Protein AF-A0A967UHY6-F1 (afdb_monomer_lite)

pLDDT: mean 91.01, std 10.02, range [62.44, 98.69]

Foldseek 3Di:
DVVVVVVVVVVVVVVVVVPPDPPPPDAAEAEAEEEQCQQQAQWDFPCVVPVVDTDTDHGVVVVVVVVVVVVVVCVVPVHHYHYYYPDNND

Sequence (90 aa):
MQRFIIRLFIIFAFTTFTFAENKEEMSRLTVLFTNDVHGGIVPQKAEFLNPEFPPMLGGAASAAGIIKGVRDRAEKQGFSVLLIDGGDIF

Secondary structure (DSSP, 8-state):
-HHHHHHHHHHHHHHHHHT---------EEEEEE---TTTTS-EE-TTT-SSSPPEE--HHHHHHHHHHHHHHHHHHT-EEEEEE-S---

Radius of gyration: 27.72 Å; chains: 1; bounding box: 66×24×70 Å

Structure (mmCIF, N/CA/C/O backbone):
data_AF-A0A967UHY6-F1
#
_entry.id   AF-A0A967UHY6-F1
#
loop_
_atom_site.group_PDB
_atom_site.id
_atom_site.type_symbol
_atom_site.label_atom_id
_atom_site.label_alt_id
_atom_site.label_comp_id
_atom_site.label_asym_id
_atom_site.label_entity_id
_atom_site.label_seq_id
_atom_site.pdbx_PDB_ins_code
_atom_site.Cartn_x
_atom_site.Cartn_y
_atom_site.Cartn_z
_atom_site.occupancy
_atom_site.B_iso_or_equiv
_atom_site.auth_seq_id
_atom_site.auth_comp_id
_atom_site.auth_asym_id
_atom_site.auth_atom_id
_atom_site.pdbx_PDB_model_num
ATOM 1 N N . MET A 1 1 ? -41.043 -1.282 55.716 1.00 74.06 1 MET A N 1
ATOM 2 C CA . MET A 1 1 ? -40.752 -0.579 54.443 1.00 74.06 1 MET A CA 1
ATOM 3 C C . MET A 1 1 ? -39.312 -0.076 54.330 1.00 74.06 1 MET A C 1
ATOM 5 O O . MET A 1 1 ? -38.656 -0.422 53.361 1.00 74.06 1 MET A O 1
ATOM 9 N N . GLN A 1 2 ? -38.773 0.658 55.308 1.00 80.62 2 GLN A N 1
ATOM 10 C CA . GLN A 1 2 ? -37.431 1.271 55.231 1.00 80.62 2 GLN A CA 1
ATOM 11 C C . GLN A 1 2 ? -36.277 0.288 54.920 1.00 80.62 2 GLN A C 1
ATOM 13 O O . GLN A 1 2 ? -35.454 0.553 54.052 1.00 80.62 2 GLN A O 1
ATOM 18 N N . ARG A 1 3 ? -36.259 -0.899 55.545 1.00 81.62 3 ARG A N 1
ATOM 19 C CA . ARG A 1 3 ? -35.254 -1.952 55.272 1.00 81.62 3 ARG A CA 1
ATOM 20 C C . ARG A 1 3 ? -35.340 -2.538 53.856 1.00 81.62 3 ARG A C 1
ATOM 22 O O . ARG A 1 3 ? -34.344 -3.028 53.340 1.00 81.62 3 ARG A O 1
ATOM 29 N N . PHE A 1 4 ? -36.522 -2.496 53.241 1.00 86.75 4 PHE A N 1
ATOM 30 C CA . PHE A 1 4 ? -36.747 -2.970 51.874 1.00 86.75 4 PHE A CA 1
ATOM 31 C C . PHE A 1 4 ? -36.216 -1.951 50.858 1.00 86.75 4 PHE A C 1
ATOM 33 O O . PHE A 1 4 ? -35.519 -2.324 49.923 1.00 86.75 4 PHE A O 1
ATOM 40 N N . ILE A 1 5 ? -36.450 -0.661 51.120 1.00 88.25 5 ILE A N 1
ATOM 41 C CA . ILE A 1 5 ? -35.941 0.455 50.310 1.00 88.25 5 ILE A CA 1
ATOM 42 C C . ILE A 1 5 ? -34.406 0.480 50.317 1.00 88.25 5 ILE A C 1
ATOM 44 O O . ILE A 1 5 ? -33.800 0.587 49.259 1.00 88.25 5 ILE A O 1
ATOM 48 N N . ILE A 1 6 ? -33.771 0.294 51.481 1.00 89.44 6 ILE A N 1
ATOM 49 C CA . ILE A 1 6 ? -32.300 0.248 51.589 1.00 89.44 6 ILE A CA 1
ATOM 50 C C . ILE A 1 6 ? -31.717 -0.913 50.772 1.00 89.44 6 ILE A C 1
ATOM 52 O O . ILE A 1 6 ? -30.735 -0.730 50.060 1.00 89.44 6 ILE A O 1
ATOM 56 N N . ARG A 1 7 ? -32.333 -2.102 50.825 1.00 88.94 7 ARG A N 1
ATOM 57 C CA . ARG A 1 7 ? -31.894 -3.256 50.022 1.00 88.94 7 ARG A CA 1
ATOM 58 C C . ARG A 1 7 ? -32.032 -2.993 48.525 1.00 88.94 7 ARG A C 1
ATOM 60 O O . ARG A 1 7 ? -31.120 -3.324 47.779 1.00 88.94 7 ARG A O 1
ATOM 67 N N . LEU A 1 8 ? -33.130 -2.365 48.105 1.00 87.50 8 LEU A N 1
ATOM 68 C CA . LEU A 1 8 ? -33.346 -1.981 46.710 1.00 87.50 8 LEU A CA 1
ATOM 69 C C . LEU A 1 8 ? -32.275 -0.991 46.231 1.00 87.50 8 LEU A C 1
ATOM 71 O O . LEU A 1 8 ? -31.736 -1.138 45.140 1.00 87.50 8 LEU A O 1
ATOM 75 N N . PHE A 1 9 ? -31.928 -0.024 47.082 1.00 88.69 9 PHE A N 1
ATOM 76 C CA . PHE A 1 9 ? -30.910 0.981 46.790 1.00 88.69 9 PHE A CA 1
ATOM 77 C C . PHE A 1 9 ? -29.506 0.371 46.688 1.00 88.69 9 PHE A C 1
ATOM 79 O O . PHE A 1 9 ? -28.748 0.729 45.794 1.00 88.69 9 PHE A O 1
ATOM 86 N N . ILE A 1 10 ? -29.176 -0.594 47.555 1.00 87.00 10 ILE A N 1
ATOM 87 C CA . ILE A 1 10 ? -27.902 -1.327 47.500 1.00 87.00 10 ILE A CA 1
ATOM 88 C C . ILE A 1 10 ? -27.813 -2.165 46.223 1.00 87.00 10 ILE A C 1
ATOM 90 O O . ILE A 1 10 ? -26.785 -2.134 45.558 1.00 87.00 10 ILE A O 1
ATOM 94 N N . ILE A 1 11 ? -28.882 -2.878 45.852 1.00 86.25 11 ILE A N 1
ATOM 95 C CA . ILE A 1 11 ? -28.920 -3.662 44.609 1.00 86.25 11 ILE A CA 1
ATOM 96 C C . ILE A 1 11 ? -28.736 -2.740 43.401 1.00 86.25 11 ILE A C 1
ATOM 98 O O . ILE A 1 11 ? -27.910 -3.025 42.541 1.00 86.25 11 ILE A O 1
ATOM 102 N N . PHE A 1 12 ? -29.441 -1.607 43.375 1.00 84.88 12 PHE A N 1
ATOM 103 C CA . PHE A 1 12 ? -29.327 -0.625 42.301 1.00 84.88 12 PHE A CA 1
ATOM 104 C C . PHE A 1 12 ? -27.905 -0.049 42.195 1.00 84.88 12 PHE A C 1
ATOM 106 O O . PHE A 1 12 ? -27.317 -0.059 41.115 1.00 84.88 12 PHE A O 1
ATOM 113 N N . ALA A 1 13 ? -27.309 0.363 43.317 1.00 81.94 13 ALA A N 1
ATOM 114 C CA . ALA A 1 13 ? -25.936 0.864 43.358 1.00 81.94 13 ALA A CA 1
ATOM 115 C C . ALA A 1 13 ? -24.899 -0.198 42.943 1.00 81.94 13 ALA A C 1
ATOM 117 O O . ALA A 1 13 ? -23.903 0.123 42.302 1.00 81.94 13 ALA A O 1
ATOM 118 N N . PHE A 1 14 ? -25.134 -1.473 43.268 1.00 79.00 14 PHE A N 1
ATOM 119 C CA . PHE A 1 14 ? -24.250 -2.570 42.872 1.00 79.00 14 PHE A CA 1
ATOM 120 C C . PHE A 1 14 ? -24.364 -2.887 41.373 1.00 79.00 14 PHE A C 1
ATOM 122 O O . PHE A 1 14 ? -23.363 -3.165 40.711 1.00 79.00 14 PHE A O 1
ATOM 129 N N . THR A 1 15 ? -25.571 -2.787 40.804 1.00 75.56 15 THR A N 1
ATOM 130 C CA . THR A 1 15 ? -25.764 -2.927 39.355 1.00 75.56 15 THR A CA 1
ATOM 131 C C . THR A 1 15 ? -25.101 -1.789 38.584 1.00 75.56 15 THR A C 1
ATOM 133 O O . THR A 1 15 ? -24.381 -2.048 37.632 1.00 75.56 15 THR A O 1
ATOM 136 N N . THR A 1 16 ? -25.232 -0.532 39.012 1.00 71.50 16 THR A N 1
ATOM 137 C CA . THR A 1 16 ? -24.606 0.589 38.289 1.00 71.50 16 THR A CA 1
ATOM 138 C C . THR A 1 16 ? -23.078 0.560 38.361 1.00 71.50 16 THR A C 1
ATOM 140 O O . THR A 1 16 ? -22.422 0.921 37.389 1.00 71.50 16 THR A O 1
ATOM 143 N N . PHE A 1 17 ? -22.503 0.071 39.465 1.00 70.94 17 PHE A N 1
ATOM 144 C CA . PHE A 1 17 ? -21.052 -0.066 39.615 1.00 70.94 17 PHE A CA 1
ATOM 145 C C . PHE A 1 17 ? -20.452 -1.171 38.728 1.00 70.94 17 PHE A C 1
ATOM 147 O O . PHE A 1 17 ? -19.314 -1.054 38.285 1.00 70.94 17 PHE A O 1
ATOM 154 N N . THR A 1 18 ? -21.211 -2.231 38.431 1.00 65.12 18 THR A N 1
ATOM 155 C CA . THR A 1 18 ? -20.743 -3.355 37.596 1.00 65.12 18 THR A CA 1
ATOM 156 C C . THR A 1 18 ? -20.835 -3.084 36.091 1.00 65.12 18 THR A C 1
ATOM 158 O O . THR A 1 18 ? -20.112 -3.717 35.328 1.00 65.12 18 THR A O 1
ATOM 161 N N . PHE A 1 19 ? -21.650 -2.115 35.658 1.00 63.50 19 PHE A N 1
ATOM 162 C CA . PHE A 1 19 ? -21.763 -1.705 34.248 1.00 63.50 19 PHE A CA 1
ATOM 163 C C . PHE A 1 19 ? -20.840 -0.544 33.845 1.00 63.50 19 PHE A C 1
ATOM 165 O O . PHE A 1 19 ? -20.864 -0.123 32.689 1.00 63.50 19 PHE A O 1
ATOM 172 N N . ALA A 1 20 ? -20.011 -0.028 34.755 1.00 62.44 20 ALA A N 1
ATOM 173 C CA . ALA A 1 20 ? -19.025 1.004 34.442 1.00 62.44 20 ALA A CA 1
ATOM 174 C C . ALA A 1 20 ? -17.788 0.402 33.741 1.00 62.44 20 ALA A C 1
ATOM 176 O O . ALA A 1 20 ? -16.683 0.403 34.279 1.00 62.44 20 ALA A O 1
ATOM 177 N N . GLU A 1 21 ? -17.968 -0.143 32.536 1.00 64.88 21 GLU A N 1
ATOM 178 C CA . GLU A 1 21 ? -16.857 -0.532 31.664 1.00 64.88 21 GLU A CA 1
ATOM 179 C C . GLU A 1 21 ? -16.326 0.718 30.938 1.00 64.88 21 GLU A C 1
ATOM 181 O O . GLU A 1 21 ? -16.855 1.133 29.911 1.00 64.88 21 GLU A O 1
ATOM 186 N N . ASN A 1 22 ? -15.254 1.327 31.454 1.00 64.38 22 ASN A N 1
ATOM 187 C CA . ASN A 1 22 ? -14.444 2.271 30.677 1.00 64.38 22 ASN A CA 1
ATOM 188 C C . ASN A 1 22 ? -13.495 1.471 29.775 1.00 64.38 22 ASN A C 1
ATOM 190 O O . ASN A 1 22 ? -12.308 1.337 30.070 1.00 64.38 22 ASN A O 1
ATOM 194 N N . LYS A 1 23 ? -14.018 0.879 28.697 1.00 64.69 23 LYS A N 1
ATOM 195 C CA . LYS A 1 23 ? -13.157 0.357 27.632 1.00 64.69 23 LYS A CA 1
ATOM 196 C C . LYS A 1 23 ? -12.676 1.540 26.803 1.00 64.69 23 LYS A C 1
ATOM 198 O O . LYS A 1 23 ? -13.399 2.020 25.938 1.00 64.69 23 LYS A O 1
ATOM 203 N N . GLU A 1 24 ? -11.462 2.014 27.074 1.00 70.56 24 GLU A N 1
ATOM 204 C CA . GLU A 1 24 ? -10.719 2.786 26.077 1.00 70.56 24 GLU A CA 1
ATOM 205 C C . GLU A 1 24 ? -10.542 1.888 24.849 1.00 70.56 24 GLU A C 1
ATOM 207 O O . GLU A 1 24 ? -9.754 0.939 24.846 1.00 70.56 24 GLU A O 1
ATOM 212 N N . GLU A 1 25 ? -11.355 2.127 23.823 1.00 76.44 25 GLU A N 1
ATOM 213 C CA . GLU A 1 25 ? -11.275 1.386 22.575 1.00 76.44 25 GLU A CA 1
ATOM 214 C C . GLU A 1 25 ? -10.007 1.824 21.835 1.00 76.44 25 GLU A C 1
ATOM 216 O O . GLU A 1 25 ? -9.939 2.893 21.224 1.00 76.44 25 GLU A O 1
ATOM 221 N N . MET A 1 26 ? -8.960 1.001 21.936 1.00 81.44 26 MET A N 1
ATOM 222 C CA . MET A 1 26 ? -7.693 1.221 21.244 1.00 81.44 26 MET A CA 1
ATOM 223 C C . MET A 1 26 ? -7.925 1.228 19.732 1.00 81.44 26 MET A C 1
ATOM 225 O O . MET A 1 26 ? -8.069 0.185 19.095 1.00 81.44 26 MET A O 1
ATOM 229 N N . SER A 1 27 ? -7.933 2.423 19.149 1.00 88.19 27 SER A N 1
ATOM 230 C CA . SER A 1 27 ? -8.084 2.604 17.709 1.00 88.19 27 SER A CA 1
ATOM 231 C C . SER A 1 27 ? -6.750 2.382 17.000 1.00 88.19 27 SER A C 1
ATOM 233 O O . SER A 1 27 ? -5.742 3.010 17.323 1.00 88.19 27 SER A O 1
ATOM 235 N N . ARG A 1 28 ? -6.737 1.507 15.990 1.00 93.88 28 ARG A N 1
ATOM 236 C CA . ARG A 1 28 ? -5.571 1.283 15.125 1.00 93.88 28 ARG A CA 1
ATOM 237 C C . ARG A 1 28 ? -5.755 1.997 13.788 1.00 93.88 28 ARG A C 1
ATOM 239 O O . ARG A 1 28 ? -6.712 1.732 13.062 1.00 93.88 28 ARG A O 1
ATOM 246 N N . LEU A 1 29 ? -4.777 2.824 13.423 1.00 96.12 29 LEU A N 1
ATOM 247 C CA . LEU A 1 29 ? -4.650 3.432 12.099 1.00 96.12 29 LEU A CA 1
ATOM 248 C C . LEU A 1 29 ? -3.392 2.901 11.407 1.00 96.12 29 LEU A C 1
ATOM 250 O O . LEU A 1 29 ? -2.295 2.987 11.950 1.00 96.12 29 LEU A O 1
ATOM 254 N N . THR A 1 30 ? -3.542 2.356 10.202 1.00 97.88 30 THR A N 1
ATOM 255 C CA . THR A 1 30 ? -2.418 1.978 9.336 1.00 97.88 30 THR A CA 1
ATOM 256 C C . THR A 1 30 ? -2.214 3.058 8.284 1.00 97.88 30 THR A C 1
ATOM 258 O O . THR A 1 30 ? -3.119 3.322 7.496 1.00 97.88 30 THR A O 1
ATOM 261 N N . VAL A 1 31 ? -1.027 3.657 8.252 1.00 98.25 31 VAL A N 1
ATOM 262 C CA . VAL A 1 31 ? -0.659 4.658 7.246 1.00 98.25 31 VAL A CA 1
ATOM 263 C C . VAL A 1 31 ? 0.203 3.994 6.176 1.00 98.25 31 VAL A C 1
ATOM 265 O O . VAL A 1 31 ? 1.212 3.365 6.484 1.00 98.25 31 VAL A O 1
ATOM 268 N N . LEU A 1 32 ? -0.217 4.118 4.922 1.00 98.44 32 LEU A N 1
ATOM 269 C CA . LEU A 1 32 ? 0.560 3.787 3.734 1.00 98.44 32 LEU A CA 1
ATOM 270 C C . LEU A 1 32 ? 0.924 5.100 3.051 1.00 98.44 32 LEU A C 1
ATOM 272 O O . LEU A 1 32 ? 0.056 5.964 2.905 1.00 98.44 32 LEU A O 1
ATOM 276 N N . PHE A 1 33 ? 2.174 5.250 2.625 1.00 98.00 33 PHE A N 1
ATOM 277 C CA . PHE A 1 33 ? 2.588 6.457 1.926 1.00 98.00 33 PHE A CA 1
ATOM 278 C C . PHE A 1 33 ? 3.550 6.180 0.773 1.00 98.00 33 PHE A C 1
ATOM 280 O O . PHE A 1 33 ? 4.274 5.183 0.787 1.00 98.00 33 PHE A O 1
ATOM 287 N N . THR A 1 34 ? 3.527 7.076 -0.209 1.00 97.00 34 THR A N 1
ATOM 288 C CA . THR A 1 34 ? 4.505 7.199 -1.298 1.00 97.00 34 THR A CA 1
ATOM 289 C C . THR A 1 34 ? 5.041 8.628 -1.342 1.00 97.00 34 THR A C 1
ATOM 291 O O . THR A 1 34 ? 4.426 9.536 -0.785 1.00 97.00 34 THR A O 1
ATOM 294 N N . ASN A 1 35 ? 6.201 8.825 -1.959 1.00 97.50 35 ASN A N 1
ATOM 295 C CA . ASN A 1 35 ? 6.769 10.126 -2.311 1.00 97.50 35 ASN A CA 1
ATOM 296 C C . ASN A 1 35 ? 7.701 9.938 -3.512 1.00 97.50 35 ASN A C 1
ATOM 298 O O . ASN A 1 35 ? 8.135 8.807 -3.754 1.00 97.50 35 ASN A O 1
ATOM 302 N N . ASP A 1 36 ? 7.999 11.023 -4.228 1.00 96.50 36 ASP A N 1
ATOM 303 C CA . ASP A 1 36 ? 9.025 11.066 -5.280 1.00 96.50 36 ASP A CA 1
ATOM 304 C C . ASP A 1 36 ? 8.840 9.942 -6.310 1.00 96.50 36 ASP A C 1
ATOM 306 O O . ASP A 1 36 ? 9.777 9.255 -6.721 1.00 96.50 36 ASP A O 1
ATOM 310 N N . VAL A 1 37 ? 7.581 9.706 -6.698 1.00 95.69 37 VAL A N 1
ATOM 311 C CA . VAL A 1 37 ? 7.246 8.657 -7.666 1.00 95.69 37 VAL A CA 1
ATOM 312 C C . VAL A 1 37 ? 7.863 8.984 -9.021 1.00 95.69 37 VAL A C 1
ATOM 314 O O . VAL A 1 37 ? 8.289 8.060 -9.707 1.00 95.69 37 VAL A O 1
ATOM 317 N N . HIS A 1 38 ? 7.908 10.265 -9.407 1.00 95.69 38 HIS A N 1
ATOM 318 C CA . HIS A 1 38 ? 8.605 10.760 -10.600 1.00 95.69 38 HIS A CA 1
ATOM 319 C C . HIS A 1 38 ? 8.331 9.915 -11.870 1.00 95.69 38 HIS A C 1
ATOM 321 O O . HIS A 1 38 ? 9.230 9.487 -12.596 1.00 95.69 38 HIS A O 1
ATOM 327 N N . GLY A 1 39 ? 7.057 9.572 -12.102 1.00 93.50 39 GLY A N 1
ATOM 328 C CA . GLY A 1 39 ? 6.628 8.721 -13.221 1.00 93.50 39 GLY A CA 1
ATOM 329 C C . GLY A 1 39 ? 6.966 7.220 -13.115 1.00 93.50 39 GLY A C 1
ATOM 330 O O . GLY A 1 39 ? 6.662 6.466 -14.044 1.00 93.50 39 GLY A O 1
ATOM 331 N N . GLY A 1 40 ? 7.534 6.755 -11.999 1.00 93.38 40 GLY A N 1
ATOM 332 C CA . GLY A 1 40 ? 7.900 5.369 -11.664 1.00 93.38 40 GLY A CA 1
ATOM 333 C C . GLY A 1 40 ? 6.712 4.415 -11.480 1.00 93.38 40 GLY A C 1
ATOM 334 O O . GLY A 1 40 ? 6.544 3.771 -10.447 1.00 93.38 40 GLY A O 1
ATOM 335 N N . ILE A 1 41 ? 5.845 4.330 -12.487 1.00 95.38 41 ILE A N 1
ATOM 336 C CA . ILE A 1 41 ? 4.604 3.542 -12.469 1.00 95.38 41 ILE A CA 1
ATOM 337 C C . ILE A 1 41 ? 4.839 2.123 -13.001 1.00 95.38 41 ILE A C 1
ATOM 339 O O . ILE A 1 41 ? 4.179 1.173 -12.567 1.00 95.38 41 ILE A O 1
ATOM 343 N N . VAL A 1 42 ? 5.781 1.957 -13.926 1.00 96.56 42 VAL A N 1
ATOM 344 C CA . VAL A 1 42 ? 6.149 0.655 -14.494 1.00 96.56 42 VAL A CA 1
ATOM 345 C C . VAL A 1 42 ? 7.244 -0.017 -13.661 1.00 96.56 42 VAL A C 1
ATOM 347 O O . VAL A 1 42 ? 8.037 0.685 -13.040 1.00 96.56 42 VAL A O 1
ATOM 350 N N . PRO A 1 43 ? 7.322 -1.360 -13.646 1.00 96.19 43 PRO A N 1
ATOM 351 C CA . PRO A 1 43 ? 8.434 -2.065 -13.019 1.00 96.19 43 PRO A CA 1
ATOM 352 C C . PRO A 1 43 ? 9.793 -1.577 -13.535 1.00 96.19 43 PRO A C 1
ATOM 354 O O . PRO A 1 43 ? 9.986 -1.441 -14.745 1.00 96.19 43 PRO A O 1
ATOM 357 N N . GLN A 1 44 ? 10.739 -1.362 -12.625 1.00 94.62 44 GLN A N 1
ATOM 358 C CA . GLN A 1 44 ? 12.093 -0.898 -12.940 1.00 94.62 44 GLN A CA 1
ATOM 359 C C . GLN A 1 44 ? 13.129 -1.936 -12.523 1.00 94.62 44 GLN A C 1
ATOM 361 O O . GLN A 1 44 ? 12.907 -2.727 -11.612 1.00 94.62 44 GLN A O 1
ATOM 366 N N . LYS A 1 45 ? 14.286 -1.950 -13.180 1.00 96.50 45 LYS A N 1
ATOM 367 C CA . LYS A 1 45 ? 15.395 -2.810 -12.764 1.00 96.50 45 LYS A CA 1
ATOM 368 C C . LYS A 1 45 ? 16.033 -2.247 -11.497 1.00 96.50 45 LYS A C 1
ATOM 370 O O . LYS A 1 45 ? 16.438 -1.089 -11.471 1.00 96.50 45 LYS A O 1
ATOM 375 N N . ALA A 1 46 ? 16.174 -3.075 -10.468 1.00 95.44 46 ALA A N 1
ATOM 376 C CA . ALA A 1 46 ? 16.917 -2.726 -9.261 1.00 95.44 46 ALA A CA 1
ATOM 377 C C . ALA A 1 46 ? 18.431 -2.908 -9.484 1.00 95.44 46 ALA A C 1
ATOM 379 O O . ALA A 1 4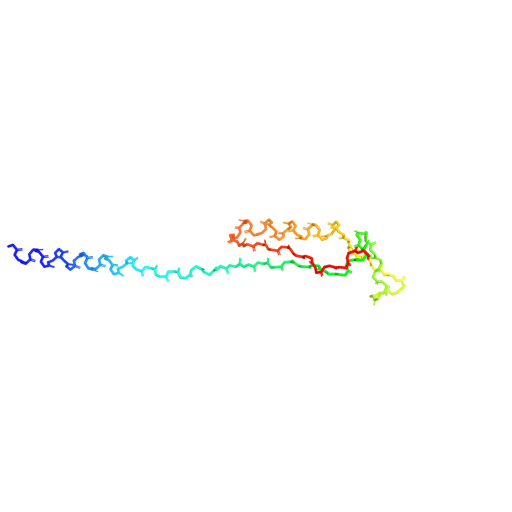6 ? 19.064 -3.758 -8.860 1.00 95.44 46 ALA A O 1
ATOM 380 N N . GLU A 1 47 ? 19.018 -2.127 -10.396 1.00 96.19 47 GLU A N 1
ATOM 381 C CA . GLU A 1 47 ? 20.456 -2.193 -10.730 1.00 96.19 47 GLU A CA 1
ATOM 382 C C . GLU A 1 47 ? 21.350 -1.887 -9.526 1.00 96.19 47 GLU A C 1
ATOM 384 O O . GLU A 1 47 ? 22.440 -2.438 -9.404 1.00 96.19 47 GLU A O 1
ATOM 389 N N . PHE A 1 48 ? 20.841 -1.098 -8.576 1.00 95.25 48 PHE A N 1
ATOM 390 C CA . PHE A 1 48 ? 21.500 -0.847 -7.296 1.00 95.25 48 PHE A CA 1
ATOM 391 C C . PHE A 1 48 ? 21.671 -2.110 -6.433 1.00 95.25 48 PHE A C 1
ATOM 393 O O . PHE A 1 48 ? 22.522 -2.121 -5.549 1.00 95.25 48 PHE A O 1
ATOM 400 N N . LEU A 1 49 ? 20.862 -3.156 -6.649 1.00 96.44 49 LEU A N 1
ATOM 401 C CA . LEU A 1 49 ? 20.941 -4.407 -5.893 1.00 96.44 49 LEU A CA 1
ATOM 402 C C . LEU A 1 49 ? 21.888 -5.411 -6.556 1.00 96.44 49 LEU A C 1
ATOM 404 O O . LEU A 1 49 ? 22.683 -6.056 -5.8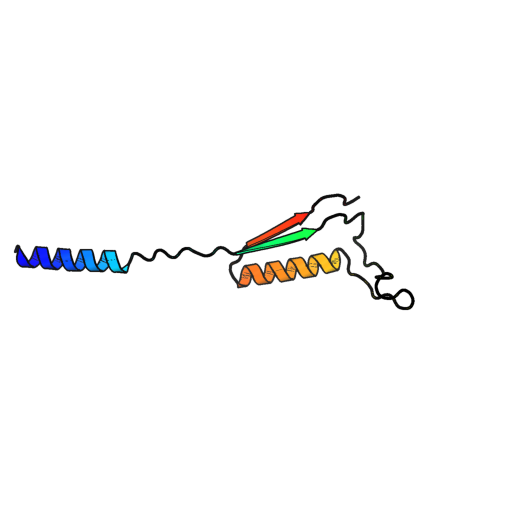77 1.00 96.44 49 LEU A O 1
ATOM 408 N N . ASN A 1 50 ? 21.786 -5.559 -7.877 1.00 96.56 50 ASN A N 1
ATOM 409 C CA . ASN A 1 50 ? 22.687 -6.384 -8.674 1.00 96.56 50 ASN A CA 1
ATOM 410 C C . ASN A 1 50 ? 22.794 -5.796 -10.092 1.00 96.56 50 ASN A C 1
ATOM 412 O O . ASN A 1 50 ? 21.848 -5.947 -10.865 1.00 96.56 50 ASN A O 1
ATOM 416 N N . PRO A 1 51 ? 23.920 -5.159 -10.456 1.00 95.31 51 PRO A N 1
ATOM 417 C CA . PRO A 1 51 ? 24.076 -4.544 -11.773 1.00 95.31 51 PRO A CA 1
ATOM 418 C C . PRO A 1 51 ? 24.094 -5.548 -12.933 1.00 95.31 51 PRO A C 1
ATOM 420 O O . PRO A 1 51 ? 23.650 -5.224 -14.031 1.00 95.31 51 PRO A O 1
ATOM 423 N N . GLU A 1 52 ? 24.597 -6.765 -12.707 1.00 97.31 52 GLU A N 1
ATOM 424 C CA . GLU A 1 52 ? 24.733 -7.780 -13.761 1.00 97.31 52 GLU A CA 1
ATOM 425 C C . GLU A 1 52 ? 23.418 -8.533 -14.007 1.00 97.31 52 GLU A C 1
ATOM 427 O O . GLU A 1 52 ? 23.062 -8.820 -15.150 1.00 97.31 52 GLU A O 1
ATOM 432 N N . PHE A 1 53 ? 22.665 -8.814 -12.938 1.00 96.88 53 PHE A N 1
ATOM 433 C CA . PHE A 1 53 ? 21.386 -9.532 -12.987 1.00 96.88 53 PHE A CA 1
ATOM 434 C C . PHE A 1 53 ? 20.332 -8.843 -12.108 1.00 96.88 53 PHE A C 1
ATOM 436 O O . PHE A 1 53 ? 19.930 -9.390 -11.073 1.00 96.88 53 PHE A O 1
ATOM 443 N N . PRO A 1 54 ? 19.883 -7.633 -12.480 1.00 97.00 54 PRO A N 1
ATOM 444 C CA . PRO A 1 54 ? 18.984 -6.860 -11.639 1.00 97.00 54 PRO A CA 1
ATOM 445 C C . PRO A 1 54 ? 17.605 -7.518 -11.573 1.00 97.00 54 PRO A C 1
ATOM 447 O O . PRO A 1 54 ? 17.000 -7.781 -12.621 1.00 97.00 54 PRO A O 1
ATOM 450 N N . PRO A 1 55 ? 17.051 -7.751 -10.371 1.00 96.69 55 PRO A N 1
ATOM 451 C CA . PRO A 1 55 ? 15.659 -8.139 -10.265 1.00 96.69 55 PRO A CA 1
ATOM 452 C C . PRO A 1 55 ? 14.756 -6.964 -10.645 1.00 96.69 55 PRO A C 1
ATOM 454 O O . PRO A 1 55 ? 15.148 -5.794 -10.604 1.00 96.69 55 PRO A O 1
ATOM 457 N N . MET A 1 56 ? 13.512 -7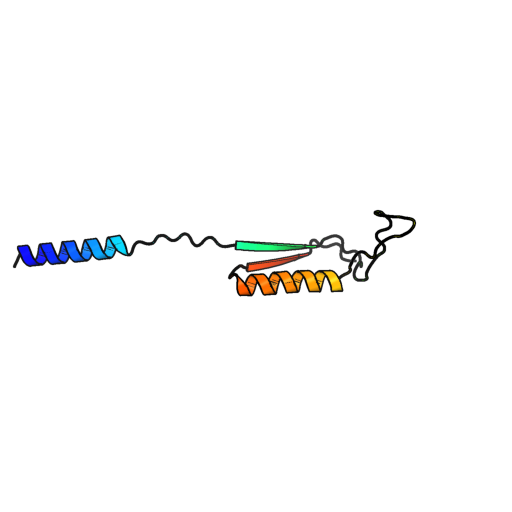.285 -10.983 1.00 95.62 56 MET A N 1
ATOM 458 C CA . MET A 1 56 ? 12.492 -6.270 -11.208 1.00 95.62 56 MET A CA 1
ATOM 459 C C . MET A 1 56 ? 12.002 -5.738 -9.859 1.00 95.62 56 MET A C 1
ATOM 461 O O . MET A 1 56 ? 11.406 -6.475 -9.071 1.00 95.62 56 MET A O 1
ATOM 465 N N . LEU A 1 57 ? 12.230 -4.452 -9.609 1.00 93.00 57 LEU A N 1
ATOM 466 C CA . LEU A 1 57 ? 11.461 -3.681 -8.647 1.00 93.00 57 LEU A CA 1
ATOM 46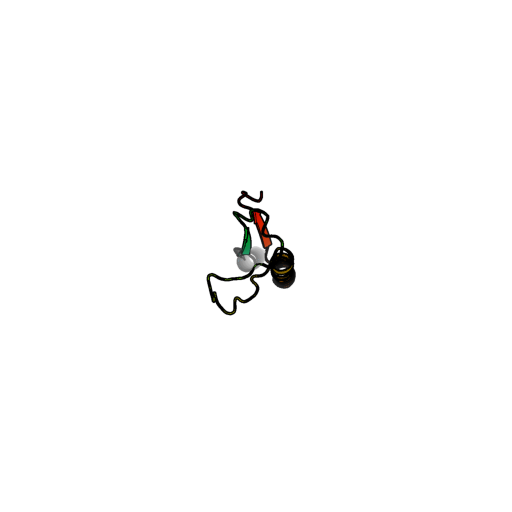7 C C . LEU A 1 57 ? 10.037 -3.539 -9.193 1.00 93.00 57 LEU A C 1
ATOM 469 O O . LEU A 1 57 ? 9.830 -3.402 -10.401 1.00 93.00 57 LEU A O 1
ATOM 473 N N . GLY A 1 58 ? 9.050 -3.614 -8.304 1.00 92.56 58 GLY A N 1
ATOM 474 C CA . GLY A 1 58 ? 7.650 -3.454 -8.680 1.00 92.56 58 GLY A CA 1
ATOM 475 C C . GLY A 1 58 ? 7.350 -2.082 -9.293 1.00 92.56 58 GLY A C 1
ATOM 476 O O . GLY A 1 58 ? 8.218 -1.235 -9.459 1.00 92.56 58 GLY A O 1
ATOM 477 N N . GLY A 1 59 ? 6.082 -1.862 -9.610 1.00 95.06 59 GLY A N 1
ATOM 478 C CA . GLY A 1 59 ? 5.573 -0.550 -10.011 1.00 95.06 59 GLY A CA 1
ATOM 479 C C . GLY A 1 59 ? 4.243 -0.262 -9.328 1.00 95.06 59 GLY A C 1
ATOM 480 O O . GLY A 1 59 ? 3.867 -0.936 -8.362 1.00 95.06 59 GLY A O 1
ATOM 481 N N . ALA A 1 60 ? 3.470 0.666 -9.881 1.00 95.44 60 ALA A N 1
ATOM 482 C CA . ALA A 1 60 ? 2.152 1.020 -9.362 1.00 95.44 60 ALA A CA 1
ATOM 483 C C . ALA A 1 60 ? 1.204 -0.189 -9.272 1.00 95.44 60 ALA A C 1
ATOM 485 O O . ALA A 1 60 ? 0.414 -0.280 -8.337 1.00 95.44 60 ALA A O 1
ATOM 486 N N . ALA A 1 61 ? 1.312 -1.161 -10.186 1.00 96.81 61 ALA A N 1
ATOM 487 C CA . ALA A 1 61 ? 0.534 -2.401 -10.116 1.00 96.81 61 ALA A CA 1
ATOM 488 C C . ALA A 1 61 ? 0.873 -3.237 -8.866 1.00 96.81 61 ALA A C 1
ATOM 490 O O . ALA A 1 61 ? -0.019 -3.744 -8.185 1.00 96.81 61 ALA A O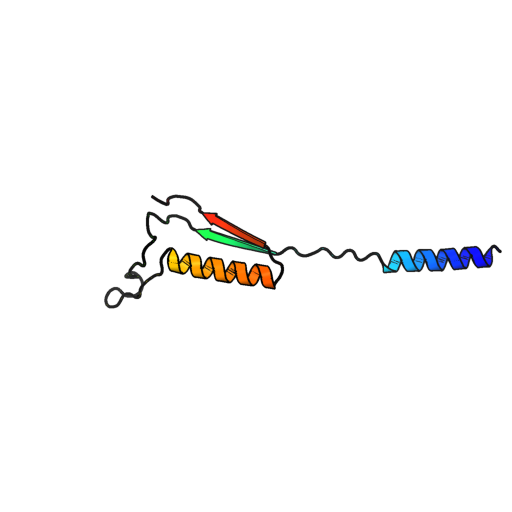 1
ATOM 491 N N . SER A 1 62 ? 2.160 -3.345 -8.525 1.00 96.38 62 SER A N 1
ATOM 492 C CA . SER A 1 62 ? 2.615 -4.030 -7.310 1.00 96.38 62 SER A CA 1
ATOM 493 C C . SER A 1 62 ? 2.178 -3.269 -6.057 1.00 96.38 62 SER A C 1
ATOM 495 O O . SER A 1 62 ? 1.655 -3.880 -5.125 1.00 96.38 62 SER A O 1
ATOM 497 N N . ALA A 1 63 ? 2.317 -1.938 -6.060 1.00 96.75 63 ALA A N 1
ATOM 498 C CA . ALA A 1 63 ? 1.844 -1.078 -4.978 1.00 96.75 63 ALA A CA 1
ATOM 499 C C . ALA A 1 63 ? 0.329 -1.229 -4.761 1.00 96.75 63 ALA A C 1
ATOM 501 O O . ALA A 1 63 ? -0.111 -1.432 -3.631 1.00 96.75 63 ALA A O 1
ATOM 502 N N . ALA A 1 64 ? -0.470 -1.237 -5.833 1.00 97.94 64 ALA A N 1
ATOM 503 C CA . ALA A 1 64 ? -1.913 -1.457 -5.771 1.00 97.94 64 ALA A CA 1
ATOM 504 C C . ALA A 1 64 ? -2.266 -2.819 -5.151 1.00 97.94 64 ALA A C 1
ATOM 506 O O . ALA A 1 64 ? -3.175 -2.901 -4.323 1.00 97.94 64 ALA A O 1
ATOM 507 N N . GLY A 1 65 ? -1.517 -3.876 -5.486 1.00 98.38 65 GLY A N 1
ATOM 508 C CA . GLY A 1 65 ? -1.665 -5.193 -4.863 1.00 98.38 65 GLY A CA 1
ATOM 509 C C . GLY A 1 65 ? -1.406 -5.169 -3.352 1.00 98.38 65 GLY A C 1
ATOM 510 O O . GLY A 1 65 ? -2.200 -5.708 -2.578 1.00 98.38 65 GLY A O 1
ATOM 511 N N . ILE A 1 66 ? -0.340 -4.487 -2.919 1.00 98.00 66 ILE A N 1
ATOM 512 C CA . ILE A 1 66 ? -0.007 -4.313 -1.496 1.00 98.00 66 ILE A CA 1
ATOM 513 C C . ILE A 1 66 ? -1.100 -3.510 -0.781 1.00 98.00 66 ILE A C 1
ATOM 515 O O . ILE A 1 66 ? -1.599 -3.947 0.257 1.00 98.00 66 ILE A O 1
ATOM 519 N N . ILE A 1 67 ? -1.511 -2.371 -1.347 1.00 98.56 67 ILE A N 1
ATOM 520 C CA . ILE A 1 67 ? -2.560 -1.499 -0.800 1.00 98.56 67 ILE A CA 1
ATOM 521 C C . ILE A 1 67 ? -3.866 -2.277 -0.637 1.00 98.56 67 ILE A C 1
ATOM 523 O O . ILE A 1 67 ? -4.481 -2.224 0.429 1.00 98.56 67 ILE A O 1
ATOM 527 N N . LYS A 1 68 ? -4.273 -3.035 -1.661 1.00 98.69 68 LYS A N 1
ATOM 528 C CA . LYS A 1 68 ? -5.460 -3.889 -1.599 1.00 98.69 68 LYS A CA 1
ATOM 529 C C . LYS A 1 68 ? -5.332 -4.924 -0.484 1.00 98.69 68 LYS A C 1
ATOM 531 O O . LYS A 1 68 ? -6.224 -5.024 0.347 1.00 98.69 68 LYS A O 1
ATOM 536 N N . GLY A 1 69 ? -4.205 -5.629 -0.395 1.00 98.69 69 GLY A N 1
ATOM 537 C CA . GLY A 1 69 ? -3.977 -6.611 0.668 1.00 98.69 69 GLY A CA 1
ATOM 538 C C . GLY A 1 69 ? -4.023 -6.008 2.078 1.00 98.69 69 GLY A C 1
ATOM 539 O O . GLY A 1 69 ? -4.519 -6.642 3.009 1.00 98.69 69 GLY A O 1
ATOM 540 N N . VAL A 1 70 ? -3.542 -4.774 2.256 1.00 98.44 70 VAL A N 1
ATOM 541 C CA . VAL A 1 70 ? -3.645 -4.054 3.535 1.00 98.44 70 VAL A CA 1
ATOM 542 C C . VAL A 1 70 ? -5.095 -3.682 3.842 1.00 98.44 70 VAL A C 1
ATOM 544 O O . VAL A 1 70 ? -5.536 -3.931 4.961 1.00 98.44 70 VAL A O 1
ATOM 547 N N . ARG A 1 71 ? -5.842 -3.149 2.866 1.00 98.44 71 ARG A N 1
ATOM 548 C CA . ARG A 1 71 ? -7.268 -2.808 3.016 1.00 98.44 71 ARG A CA 1
ATOM 549 C C . ARG A 1 71 ? -8.123 -4.037 3.334 1.00 98.44 71 ARG A C 1
ATOM 551 O O . ARG A 1 71 ? -8.890 -3.995 4.287 1.00 98.44 71 ARG A O 1
ATOM 558 N N . ASP A 1 72 ? -7.904 -5.150 2.635 1.00 98.56 72 ASP A N 1
ATOM 559 C CA . ASP A 1 72 ? -8.609 -6.418 2.871 1.00 98.56 72 ASP A CA 1
ATOM 560 C C . ASP A 1 72 ? -8.348 -6.952 4.299 1.00 98.56 72 ASP A C 1
ATOM 562 O O . ASP A 1 72 ? -9.217 -7.557 4.927 1.00 98.56 72 ASP A O 1
ATOM 566 N N . ARG A 1 73 ? -7.140 -6.745 4.851 1.00 98.12 73 ARG A N 1
ATOM 567 C CA . ARG A 1 73 ? -6.835 -7.089 6.255 1.00 98.12 73 ARG A CA 1
ATOM 568 C C . ARG A 1 73 ? -7.485 -6.126 7.244 1.00 98.12 73 ARG A C 1
ATOM 570 O O . ARG A 1 73 ? -7.897 -6.569 8.311 1.00 98.12 73 ARG A O 1
ATOM 577 N N . ALA A 1 74 ? -7.548 -4.847 6.894 1.00 97.19 74 ALA A N 1
ATOM 578 C CA . ALA A 1 74 ? -8.151 -3.798 7.705 1.00 97.19 74 ALA A CA 1
ATOM 579 C C . ALA A 1 74 ? -9.638 -4.048 7.933 1.00 97.19 74 ALA A C 1
ATOM 581 O O . ALA A 1 74 ? -10.092 -4.052 9.073 1.00 97.19 74 ALA A O 1
ATOM 582 N N . GLU A 1 75 ? -10.347 -4.383 6.857 1.00 97.00 75 GLU A N 1
ATOM 583 C CA . GLU A 1 75 ? -11.755 -4.769 6.888 1.00 97.00 75 GLU A CA 1
ATOM 584 C C . GLU A 1 75 ? -11.993 -5.988 7.793 1.00 97.00 75 GLU A C 1
ATOM 586 O O . GLU A 1 75 ? -12.892 -5.979 8.628 1.00 97.00 75 GLU A O 1
ATOM 591 N N . LYS A 1 76 ? -11.137 -7.016 7.701 1.00 97.38 76 LYS A N 1
ATOM 592 C CA . LYS A 1 76 ? -11.257 -8.240 8.515 1.00 97.38 76 LYS A CA 1
ATOM 593 C C . LYS A 1 76 ? -10.951 -8.044 9.999 1.00 97.38 76 LYS A C 1
ATOM 595 O O . LYS A 1 76 ? -11.435 -8.818 10.817 1.00 97.38 76 LYS A O 1
ATOM 600 N N . GLN A 1 77 ? -10.086 -7.091 10.339 1.00 95.88 77 GLN A N 1
ATOM 601 C CA . GLN A 1 77 ? -9.569 -6.907 11.701 1.00 95.88 77 GLN A CA 1
ATOM 602 C C . GLN A 1 77 ? -10.109 -5.646 12.390 1.00 95.88 77 GLN A C 1
ATOM 604 O O . GLN A 1 77 ? -9.734 -5.386 13.529 1.00 95.88 77 GLN A O 1
ATOM 609 N N . GLY A 1 78 ? -10.963 -4.866 11.720 1.00 94.81 78 GLY A N 1
ATOM 610 C CA . GLY A 1 78 ? -11.597 -3.678 12.292 1.00 94.81 78 GLY A CA 1
ATOM 611 C C . GLY A 1 78 ? -10.646 -2.500 12.517 1.00 94.81 78 GLY A C 1
ATOM 612 O O . GLY A 1 78 ? -10.834 -1.749 13.467 1.00 94.81 78 GLY A O 1
ATOM 613 N N . PHE A 1 79 ? -9.613 -2.332 11.681 1.00 95.31 79 PHE A N 1
ATOM 614 C CA . PHE A 1 79 ? -8.720 -1.166 11.755 1.00 95.31 79 PHE A CA 1
ATOM 615 C C . PHE A 1 79 ? -8.856 -0.247 10.538 1.00 95.31 79 PHE A C 1
ATOM 617 O O . PHE A 1 79 ? -9.299 -0.664 9.472 1.00 95.31 79 PHE A O 1
ATOM 624 N N . SER A 1 80 ? -8.434 1.010 10.684 1.00 97.25 80 SER A N 1
ATOM 625 C CA . SER A 1 80 ? -8.518 2.027 9.628 1.00 97.25 80 SER A CA 1
ATOM 626 C C . SER A 1 80 ? -7.249 2.076 8.772 1.00 97.25 80 SER A C 1
ATOM 628 O O . SER A 1 80 ? -6.149 1.796 9.258 1.00 97.25 80 SER A O 1
ATOM 630 N N . VAL A 1 81 ? -7.378 2.475 7.501 1.00 98.38 81 VAL A N 1
ATOM 631 C CA . VAL A 1 81 ? -6.248 2.665 6.572 1.00 98.38 81 VAL A CA 1
ATOM 632 C C . VAL A 1 81 ? -6.279 4.068 5.982 1.00 98.38 81 VA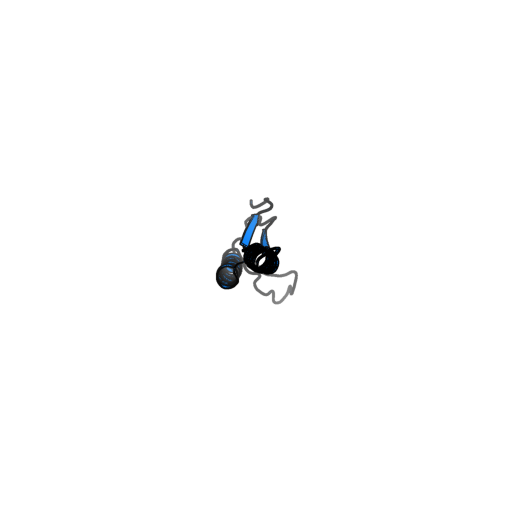L A C 1
ATOM 634 O O . VAL A 1 81 ? -7.300 4.493 5.447 1.00 98.38 81 VAL A O 1
ATOM 637 N N . LEU A 1 82 ? -5.136 4.745 6.020 1.00 98.50 82 LEU A N 1
ATOM 638 C CA . LEU A 1 82 ? -4.898 6.037 5.389 1.00 98.50 82 LEU A CA 1
ATOM 639 C C . LEU A 1 82 ? -3.799 5.873 4.336 1.00 98.50 82 LEU A C 1
ATOM 641 O O . LEU A 1 82 ? -2.709 5.410 4.658 1.00 98.50 82 LEU A O 1
ATOM 645 N N . LEU A 1 83 ? -4.102 6.210 3.082 1.00 98.31 83 LEU A N 1
ATOM 646 C CA . LEU A 1 83 ? -3.140 6.233 1.979 1.00 98.31 83 LEU A CA 1
ATOM 647 C C . LEU A 1 83 ? -2.871 7.688 1.602 1.00 98.31 83 LEU A C 1
ATOM 649 O O . LEU A 1 83 ? -3.824 8.414 1.320 1.00 98.31 83 LEU A O 1
ATOM 653 N N . ILE A 1 84 ? -1.604 8.093 1.603 1.00 98.31 84 ILE A N 1
ATOM 654 C CA . ILE A 1 84 ? -1.170 9.464 1.305 1.00 98.31 84 ILE A CA 1
ATOM 655 C C . ILE A 1 84 ? -0.024 9.425 0.290 1.00 98.31 84 ILE A C 1
ATOM 657 O O . ILE A 1 84 ? 0.775 8.496 0.299 1.00 98.31 84 ILE A O 1
ATOM 661 N N . ASP A 1 85 ? 0.071 10.442 -0.559 1.00 97.62 85 ASP A N 1
ATOM 662 C CA . ASP A 1 85 ? 1.251 10.694 -1.384 1.00 97.62 85 ASP A CA 1
ATOM 663 C C . ASP A 1 85 ? 1.903 12.025 -0.972 1.00 97.62 85 ASP A C 1
ATOM 665 O O . ASP A 1 85 ? 1.203 12.998 -0.682 1.00 97.62 85 ASP A O 1
ATOM 669 N N . GLY A 1 86 ? 3.233 12.037 -0.890 1.00 97.94 86 GLY A N 1
ATOM 670 C CA . GLY A 1 86 ? 4.051 13.180 -0.483 1.00 97.94 86 GLY A CA 1
ATOM 671 C C . GLY A 1 86 ? 4.339 14.188 -1.598 1.00 97.94 86 GLY A C 1
ATOM 672 O O . GLY A 1 86 ? 4.937 15.224 -1.316 1.00 97.94 86 GLY A O 1
ATOM 673 N N . GLY A 1 87 ? 3.903 13.924 -2.831 1.00 97.12 87 GLY A N 1
ATOM 674 C CA . GLY A 1 87 ? 4.176 14.754 -3.996 1.00 97.12 87 GLY A CA 1
ATOM 675 C C . GLY A 1 87 ? 5.396 14.296 -4.796 1.00 97.12 87 GLY A C 1
ATOM 676 O O . GLY A 1 87 ? 5.962 13.230 -4.562 1.00 97.12 87 GLY A O 1
ATOM 677 N N . ASP A 1 88 ? 5.759 15.129 -5.772 1.00 96.75 88 ASP A N 1
ATOM 678 C CA . ASP A 1 88 ? 6.810 14.876 -6.767 1.00 96.75 88 ASP A CA 1
ATOM 679 C C . ASP A 1 88 ? 6.554 13.630 -7.636 1.00 96.75 88 ASP A C 1
ATOM 681 O O . ASP A 1 88 ? 7.365 12.719 -7.807 1.00 96.75 88 ASP A O 1
ATOM 685 N N . ILE A 1 89 ? 5.331 13.565 -8.166 1.00 95.94 89 ILE A N 1
ATOM 686 C CA . ILE A 1 89 ? 4.879 12.458 -9.016 1.00 95.94 89 ILE A CA 1
ATOM 687 C C . ILE A 1 89 ? 5.272 12.621 -10.494 1.00 95.94 89 ILE A C 1
ATOM 689 O O . ILE A 1 89 ? 5.092 11.666 -11.256 1.00 95.94 89 ILE A O 1
ATOM 693 N N . PHE A 1 90 ? 5.770 13.799 -10.894 1.00 92.88 90 PHE A N 1
ATOM 694 C CA . PHE A 1 90 ? 6.053 14.179 -12.283 1.00 92.88 90 PHE A CA 1
ATOM 695 C C . PHE A 1 90 ? 7.526 14.513 -12.491 1.00 92.88 90 PHE A C 1
ATOM 697 O O . PHE A 1 90 ? 7.979 15.501 -11.887 1.00 92.88 90 PHE A O 1
#